Protein AF-A0A843J7E0-F1 (afdb_monomer)

Secondary structure (DSSP, 8-state):
-GGGGHHHHHHHHHHTT--TT-EEEEEESTTSTT-EEEEEETTTHHHHHHHTT--SSEEEEESGGGGG---

Sequence (71 aa):
MGVKNLAKIADALIGNGMKPEKPVAIIENGLRPNQRVTVGTLKTIAAIAAERKVKPPSIIVIGEVVSLYRE

Structure (mmCIF, N/CA/C/O backbone):
data_AF-A0A843J7E0-F1
#
_entry.id   AF-A0A843J7E0-F1
#
loop_
_atom_site.group_PDB
_atom_site.id
_atom_site.type_symbol
_atom_site.label_atom_id
_atom_site.label_alt_id
_atom_site.label_comp_id
_atom_site.label_asym_id
_atom_site.label_entity_id
_atom_site.label_seq_id
_atom_site.pdbx_PDB_ins_code
_atom_site.Cartn_x
_atom_site.Cartn_y
_atom_site.Cartn_z
_atom_site.occupancy
_atom_site.B_iso_or_equiv
_atom_site.auth_seq_id
_atom_site.auth_comp_id
_atom_site.auth_asym_id
_atom_site.auth_atom_id
_atom_site.pdbx_PDB_model_num
ATOM 1 N N . MET A 1 1 ? 14.051 -0.412 5.643 1.00 65.31 1 MET A N 1
ATOM 2 C CA . MET A 1 1 ? 13.759 0.662 4.668 1.00 65.31 1 MET A CA 1
ATOM 3 C C . MET A 1 1 ? 12.417 0.394 4.004 1.00 65.31 1 MET A C 1
ATOM 5 O O . MET A 1 1 ? 12.174 -0.756 3.647 1.00 65.31 1 MET A O 1
ATOM 9 N N . GLY A 1 2 ? 11.571 1.431 3.913 1.00 81.94 2 GLY A N 1
ATOM 10 C CA . GLY A 1 2 ? 10.250 1.463 3.262 1.00 81.94 2 GLY A CA 1
ATOM 11 C C . GLY A 1 2 ? 9.454 0.161 3.338 1.00 81.94 2 GLY A C 1
ATOM 1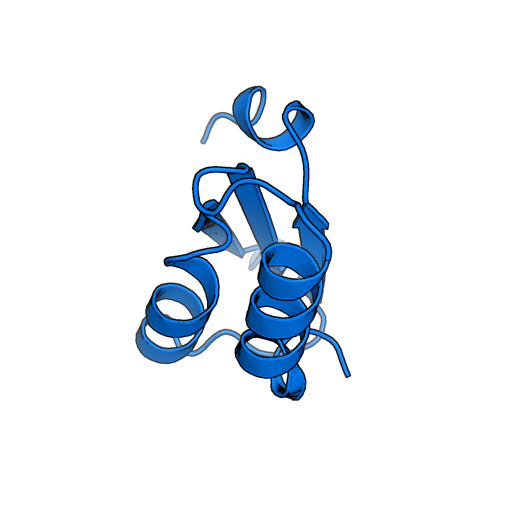2 O O . GLY A 1 2 ? 8.915 -0.183 4.384 1.00 81.94 2 GLY A O 1
ATOM 13 N N . VAL A 1 3 ? 9.460 -0.588 2.235 1.00 86.25 3 VAL A N 1
ATOM 14 C CA . VAL A 1 3 ? 8.706 -1.838 2.028 1.00 86.25 3 VAL A CA 1
ATOM 15 C C . VAL A 1 3 ? 8.964 -2.889 3.110 1.00 86.25 3 VAL A C 1
ATOM 17 O O . VAL A 1 3 ? 8.017 -3.459 3.640 1.00 86.25 3 VAL A O 1
ATOM 20 N N . LYS A 1 4 ? 10.224 -3.109 3.520 1.00 90.69 4 LYS A N 1
ATOM 21 C CA . LYS A 1 4 ? 10.558 -4.108 4.561 1.00 90.69 4 LYS A CA 1
ATOM 22 C C . LYS A 1 4 ? 9.904 -3.788 5.911 1.00 90.69 4 LYS A C 1
ATOM 24 O O . LYS A 1 4 ? 9.626 -4.692 6.689 1.00 90.69 4 LYS A O 1
ATOM 29 N N . ASN A 1 5 ? 9.692 -2.505 6.197 1.00 93.88 5 ASN A N 1
ATOM 30 C CA . ASN A 1 5 ? 9.119 -2.034 7.456 1.00 93.88 5 ASN A CA 1
ATOM 31 C C . ASN A 1 5 ? 7.669 -1.560 7.286 1.00 93.88 5 ASN A C 1
ATOM 33 O O . ASN A 1 5 ? 7.149 -0.926 8.196 1.00 93.88 5 ASN A O 1
ATOM 37 N N . LEU A 1 6 ? 7.027 -1.838 6.146 1.00 94.69 6 LEU A N 1
ATOM 38 C CA . LEU A 1 6 ? 5.744 -1.240 5.784 1.00 94.69 6 LEU A CA 1
ATOM 39 C C . LEU A 1 6 ? 4.646 -1.528 6.811 1.00 94.69 6 LEU A C 1
ATOM 41 O O . LEU A 1 6 ? 3.944 -0.602 7.193 1.00 94.69 6 LEU A O 1
ATOM 45 N N . ALA A 1 7 ? 4.559 -2.766 7.312 1.00 95.44 7 ALA A N 1
ATOM 46 C CA . ALA A 1 7 ? 3.625 -3.126 8.382 1.00 95.44 7 ALA A CA 1
ATOM 47 C C . ALA A 1 7 ? 3.865 -2.284 9.646 1.00 95.44 7 ALA A C 1
ATOM 49 O O . ALA A 1 7 ? 2.973 -1.580 10.097 1.00 95.44 7 ALA A O 1
ATOM 50 N N . LYS A 1 8 ? 5.114 -2.236 10.133 1.00 97.19 8 LYS A N 1
ATOM 51 C CA . LYS A 1 8 ? 5.487 -1.443 11.318 1.00 97.19 8 LYS A CA 1
ATOM 52 C C . LYS A 1 8 ? 5.209 0.052 11.145 1.00 97.19 8 LYS A C 1
ATOM 54 O O . LYS A 1 8 ? 4.818 0.713 12.098 1.00 97.19 8 LYS A O 1
ATOM 59 N N . ILE A 1 9 ? 5.443 0.593 9.947 1.00 96.44 9 ILE A N 1
ATOM 60 C CA . ILE A 1 9 ? 5.166 1.999 9.626 1.00 96.44 9 ILE A CA 1
ATOM 61 C C . ILE A 1 9 ? 3.656 2.249 9.637 1.00 96.44 9 ILE A C 1
ATOM 63 O O . ILE A 1 9 ? 3.217 3.220 10.245 1.00 96.44 9 ILE A O 1
ATOM 67 N N . ALA A 1 10 ? 2.869 1.379 9.001 1.00 96.6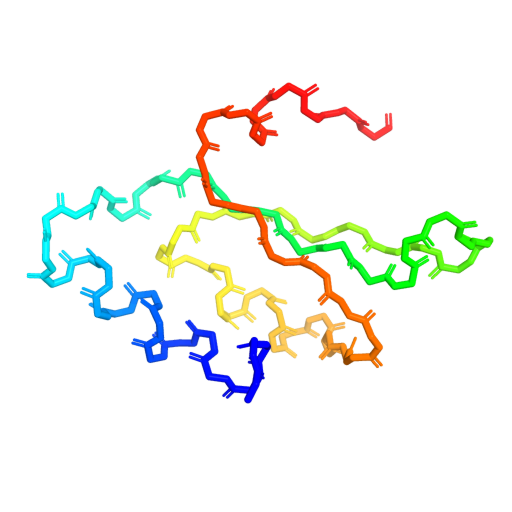2 10 ALA A N 1
ATOM 68 C CA . ALA A 1 10 ? 1.415 1.493 8.979 1.00 96.62 10 ALA A CA 1
ATOM 69 C C . ALA A 1 10 ? 0.819 1.414 10.392 1.00 96.62 10 ALA A C 1
ATOM 71 O O . ALA A 1 10 ? 0.047 2.294 10.767 1.00 96.62 10 ALA A O 1
ATOM 72 N N . ASP A 1 11 ? 1.251 0.440 11.196 1.00 97.19 11 ASP A N 1
ATOM 73 C CA . ASP A 1 11 ? 0.815 0.276 12.586 1.00 97.19 11 ASP A CA 1
ATOM 74 C C . ASP A 1 11 ? 1.160 1.507 13.432 1.00 97.19 11 ASP A C 1
ATOM 76 O O . ASP A 1 11 ? 0.319 2.008 14.177 1.00 97.19 11 ASP A O 1
ATOM 80 N N . ALA A 1 12 ? 2.375 2.046 13.283 1.00 98.00 12 ALA A N 1
ATOM 81 C CA . ALA A 1 12 ? 2.790 3.250 13.995 1.00 98.00 12 ALA A CA 1
ATOM 82 C C . ALA A 1 12 ? 1.964 4.480 13.585 1.00 98.00 12 ALA A C 1
ATOM 84 O O . ALA A 1 12 ? 1.566 5.260 14.447 1.00 98.00 12 ALA A O 1
ATOM 85 N N . LEU A 1 13 ? 1.676 4.660 12.292 1.00 97.75 13 LEU A N 1
ATOM 86 C CA . LEU A 1 13 ? 0.861 5.780 11.810 1.00 97.75 13 LEU A CA 1
ATOM 87 C C . LEU A 1 13 ? -0.586 5.684 12.304 1.00 97.75 13 LEU A C 1
ATOM 89 O O . LEU A 1 13 ? -1.141 6.687 12.752 1.00 97.75 13 LEU A O 1
ATOM 93 N N . ILE A 1 14 ? -1.175 4.486 12.274 1.00 98.00 14 ILE A N 1
ATOM 94 C CA . ILE A 1 14 ? -2.519 4.239 12.811 1.00 98.00 14 ILE A CA 1
ATOM 95 C C . ILE A 1 14 ? -2.541 4.486 14.324 1.00 98.00 14 ILE A C 1
ATOM 97 O O . ILE A 1 14 ? -3.407 5.207 14.817 1.00 98.00 14 ILE A O 1
ATOM 101 N N . GLY A 1 15 ? -1.553 3.965 15.058 1.00 98.19 15 GLY A N 1
ATOM 102 C CA . GLY A 1 15 ? -1.424 4.157 16.505 1.00 98.19 15 GLY A CA 1
ATOM 103 C C . GLY A 1 15 ? -1.252 5.620 16.930 1.00 98.19 15 GLY A C 1
ATOM 104 O O . GLY A 1 15 ? -1.610 5.972 18.048 1.00 98.19 15 GLY A O 1
ATOM 105 N N . ASN A 1 16 ? -0.768 6.486 16.033 1.00 98.25 16 ASN A N 1
ATOM 106 C CA . ASN A 1 16 ? -0.647 7.932 16.251 1.00 98.25 16 ASN A CA 1
ATOM 107 C C . ASN A 1 16 ? -1.825 8.741 15.663 1.00 98.25 16 ASN A C 1
ATOM 109 O O . ASN A 1 16 ? -1.718 9.954 15.489 1.00 98.25 16 ASN A O 1
ATOM 113 N N . GLY A 1 17 ? -2.956 8.095 15.356 1.00 97.50 17 GLY A N 1
ATOM 114 C CA . GLY A 1 17 ? -4.210 8.771 15.003 1.00 97.50 17 GLY A CA 1
ATOM 115 C C . GLY A 1 17 ? -4.479 8.933 13.505 1.00 97.50 17 GLY A C 1
ATOM 116 O O . GLY A 1 17 ? -5.460 9.578 13.129 1.00 97.50 17 GLY A O 1
ATOM 117 N N . MET A 1 18 ? -3.659 8.349 12.624 1.00 97.75 18 MET A N 1
ATOM 118 C CA . MET A 1 18 ? -3.978 8.316 11.195 1.00 97.75 18 MET A CA 1
ATOM 119 C C . MET A 1 18 ? -5.087 7.288 10.915 1.00 97.75 18 MET A C 1
ATOM 121 O O . MET A 1 18 ? -5.053 6.166 11.414 1.00 97.75 18 MET A O 1
ATOM 125 N N . LYS A 1 19 ? -6.084 7.658 10.100 1.00 98.19 19 LYS A N 1
ATOM 126 C CA . LYS A 1 19 ? -7.213 6.769 9.773 1.00 98.19 19 LYS A CA 1
ATOM 127 C C . LYS A 1 19 ? -6.722 5.500 9.050 1.00 98.19 19 LYS A C 1
ATOM 129 O O . LYS A 1 19 ? -5.993 5.644 8.068 1.00 98.19 19 LYS A O 1
ATOM 134 N N . PRO A 1 20 ? -7.137 4.282 9.445 1.00 98.12 20 PRO A N 1
A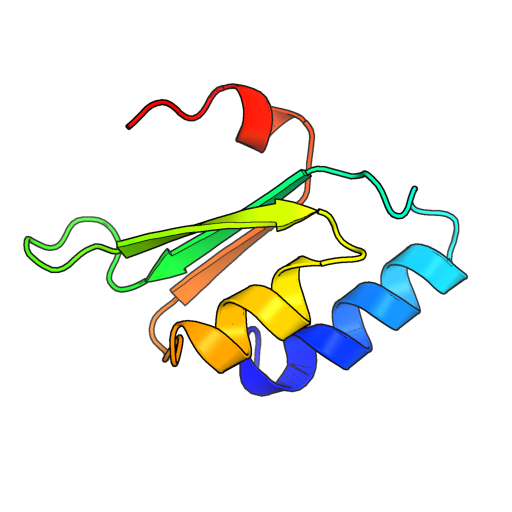TOM 135 C CA . PRO A 1 20 ? -6.748 3.042 8.761 1.00 98.12 20 PRO A CA 1
ATOM 136 C C . PRO A 1 20 ? -7.114 3.005 7.268 1.00 98.12 20 PRO A C 1
ATOM 138 O O . PRO A 1 20 ? -6.471 2.311 6.479 1.00 98.12 20 PRO A O 1
ATOM 141 N N . GLU A 1 21 ? -8.127 3.772 6.872 1.00 98.19 21 GLU A N 1
ATOM 142 C CA . GLU A 1 21 ? -8.624 3.896 5.502 1.00 98.19 21 GLU A CA 1
ATOM 143 C C . GLU A 1 21 ? -7.808 4.885 4.660 1.00 98.19 21 GLU A C 1
ATOM 145 O O . GLU A 1 21 ? -8.063 5.009 3.464 1.00 98.19 21 GLU A O 1
ATOM 150 N N . LYS A 1 22 ? -6.823 5.582 5.250 1.00 98.12 22 LYS A N 1
ATOM 151 C CA . LYS A 1 22 ? -5.994 6.560 4.536 1.00 98.12 22 LYS A CA 1
ATOM 152 C C . LYS A 1 22 ? -5.367 5.898 3.298 1.00 98.12 22 LYS A C 1
ATOM 154 O O . LYS A 1 22 ? -4.706 4.865 3.461 1.00 98.12 22 LYS A O 1
ATOM 159 N N . PRO A 1 23 ? -5.550 6.458 2.090 1.00 98.31 23 PRO A N 1
ATOM 160 C CA . PRO A 1 23 ? -5.022 5.861 0.869 1.00 98.31 23 PRO A CA 1
ATOM 161 C C . PRO A 1 23 ? -3.491 5.798 0.850 1.00 98.31 23 PRO A C 1
ATOM 163 O O . PRO A 1 23 ? -2.810 6.724 1.306 1.00 98.31 23 PRO A O 1
ATOM 166 N N . VAL A 1 24 ? -2.955 4.707 0.301 1.00 98.31 24 VAL A N 1
ATOM 167 C CA . VAL A 1 24 ? -1.515 4.461 0.158 1.00 98.31 24 VAL A CA 1
ATOM 168 C C . VAL A 1 24 ? -1.212 3.894 -1.223 1.00 98.31 24 VAL A C 1
ATOM 170 O O . VAL A 1 24 ? -1.900 2.989 -1.691 1.00 98.31 24 VAL A O 1
ATOM 173 N N . ALA A 1 25 ? -0.145 4.385 -1.848 1.00 98.06 25 ALA A N 1
ATOM 174 C CA . ALA A 1 25 ? 0.429 3.812 -3.058 1.00 98.06 25 ALA A CA 1
ATOM 175 C C . ALA A 1 25 ? 1.892 3.422 -2.837 1.00 98.06 25 ALA 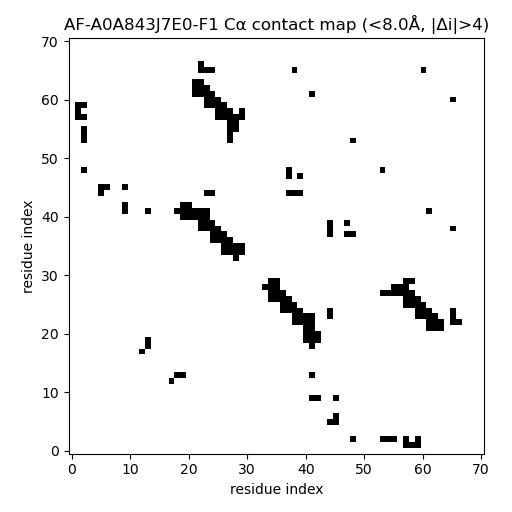A C 1
ATOM 177 O O . ALA A 1 25 ? 2.645 4.131 -2.168 1.00 98.06 25 ALA A O 1
ATOM 178 N N . ILE A 1 26 ? 2.304 2.314 -3.446 1.00 97.62 26 ILE A N 1
ATOM 179 C CA . ILE A 1 26 ? 3.702 1.923 -3.604 1.00 97.62 26 ILE A CA 1
ATOM 180 C C . ILE A 1 26 ? 4.023 1.929 -5.090 1.00 97.62 26 ILE A C 1
ATOM 182 O O . ILE A 1 26 ? 3.375 1.226 -5.861 1.00 97.62 26 ILE A O 1
ATOM 186 N N . ILE A 1 27 ? 5.028 2.703 -5.480 1.00 97.00 27 ILE A N 1
ATOM 187 C CA . ILE A 1 27 ? 5.492 2.827 -6.861 1.00 97.00 27 ILE A CA 1
ATOM 188 C C . ILE A 1 27 ? 6.854 2.142 -6.950 1.00 97.00 27 ILE A C 1
ATOM 190 O O . ILE A 1 27 ? 7.847 2.665 -6.444 1.00 97.00 27 ILE A O 1
ATOM 194 N N . GLU A 1 28 ? 6.897 0.958 -7.554 1.00 96.88 28 GLU A N 1
ATOM 195 C CA . GLU A 1 28 ? 8.115 0.193 -7.839 1.00 96.88 28 GLU A CA 1
ATOM 196 C C . GLU A 1 28 ? 8.702 0.627 -9.180 1.00 96.88 28 GLU A C 1
ATOM 198 O O . GLU A 1 28 ? 7.951 0.813 -10.134 1.00 96.88 28 GLU A O 1
ATOM 203 N N . ASN A 1 29 ? 10.033 0.735 -9.280 1.00 96.06 29 A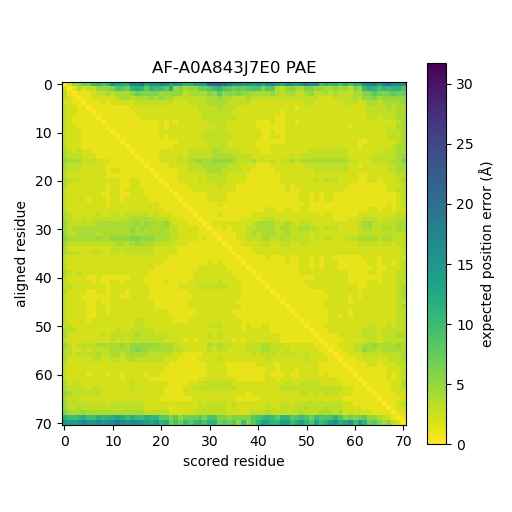SN A N 1
ATOM 204 C CA . ASN A 1 29 ? 10.722 1.080 -10.534 1.00 96.06 29 ASN A CA 1
ATOM 205 C C . ASN A 1 29 ? 10.133 2.323 -11.237 1.00 96.06 29 ASN A C 1
ATOM 207 O O . ASN A 1 29 ? 9.885 2.301 -12.441 1.00 96.06 29 ASN A O 1
ATOM 211 N N . GLY A 1 30 ? 9.901 3.402 -10.483 1.00 94.75 30 GLY A N 1
ATOM 212 C CA . GLY A 1 30 ? 9.312 4.637 -11.010 1.00 94.75 30 GLY A CA 1
ATOM 213 C C . GLY A 1 30 ? 9.999 5.153 -12.285 1.00 94.75 30 GLY A C 1
ATOM 214 O O . GLY A 1 30 ? 11.229 5.140 -12.364 1.00 94.75 30 GLY A O 1
ATOM 215 N N . LEU A 1 31 ? 9.203 5.609 -13.261 1.00 94.38 31 LEU A N 1
ATOM 216 C CA . LEU A 1 31 ? 9.630 6.108 -14.581 1.00 94.38 31 LEU A CA 1
ATOM 217 C C . LEU A 1 31 ? 10.362 5.071 -15.464 1.00 94.38 31 LEU A C 1
ATOM 219 O O . LEU A 1 3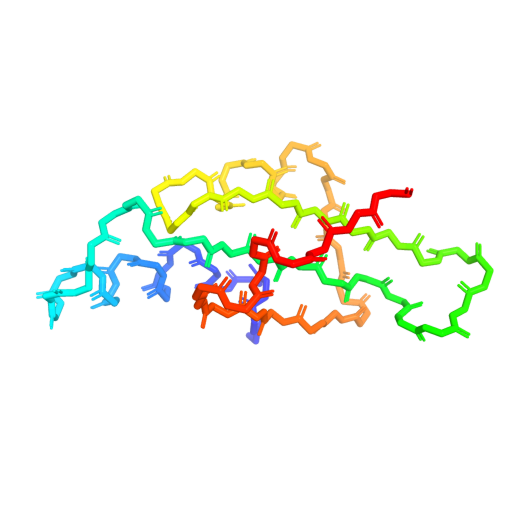1 ? 11.068 5.435 -16.403 1.00 94.38 31 LEU A O 1
ATOM 223 N N . ARG A 1 32 ? 10.226 3.770 -15.180 1.00 95.94 32 ARG A N 1
ATOM 224 C CA . ARG A 1 32 ? 10.814 2.693 -15.995 1.00 95.94 32 ARG A CA 1
ATOM 225 C C . ARG A 1 32 ? 9.725 1.874 -16.695 1.00 95.94 32 ARG A C 1
ATOM 227 O O . ARG A 1 32 ? 8.614 1.796 -16.177 1.00 95.94 32 ARG A O 1
ATOM 234 N N . PRO A 1 33 ? 10.033 1.190 -17.816 1.00 96.00 33 PRO A N 1
ATOM 235 C CA . PRO A 1 33 ? 9.060 0.343 -18.517 1.00 96.00 33 PRO A CA 1
ATOM 236 C C . PRO A 1 33 ? 8.439 -0.761 -17.649 1.00 96.00 33 PRO A C 1
ATOM 238 O O . PRO A 1 33 ? 7.333 -1.210 -17.915 1.00 96.00 33 PRO A O 1
ATOM 241 N N . ASN A 1 34 ? 9.144 -1.196 -16.601 1.00 95.25 34 ASN A N 1
ATOM 242 C CA . ASN A 1 34 ? 8.679 -2.193 -15.639 1.00 95.25 34 ASN A CA 1
ATOM 243 C C . ASN A 1 34 ? 8.150 -1.573 -14.331 1.00 95.25 34 ASN A C 1
ATOM 245 O O . ASN A 1 34 ? 8.207 -2.222 -13.280 1.00 95.25 34 ASN A O 1
ATOM 249 N N . GLN A 1 35 ? 7.686 -0.318 -14.374 1.00 96.75 35 GLN A N 1
ATOM 250 C CA . GLN A 1 35 ? 7.023 0.326 -13.245 1.00 96.75 35 GLN A CA 1
ATOM 251 C C . GLN A 1 35 ? 5.793 -0.485 -12.831 1.00 96.75 35 GLN A C 1
ATOM 253 O O . GLN A 1 35 ? 4.998 -0.910 -13.666 1.00 96.75 35 GLN A O 1
ATOM 258 N N . ARG A 1 36 ? 5.613 -0.665 -11.523 1.00 96.38 36 ARG A N 1
ATOM 259 C CA . ARG A 1 36 ? 4.393 -1.248 -10.955 1.00 96.38 36 ARG A CA 1
ATOM 260 C C . ARG A 1 36 ? 3.866 -0.327 -9.875 1.00 96.38 36 ARG A C 1
ATOM 262 O O . ARG A 1 36 ? 4.635 0.147 -9.040 1.00 96.38 36 ARG A O 1
ATOM 269 N N . VAL A 1 37 ? 2.559 -0.097 -9.878 1.00 97.12 37 VAL A N 1
ATOM 270 C CA . VAL A 1 37 ? 1.884 0.657 -8.822 1.00 97.12 37 VAL A CA 1
ATOM 271 C C . VAL A 1 37 ? 0.987 -0.300 -8.047 1.00 97.12 37 VAL A C 1
ATOM 273 O O . VAL A 1 37 ? 0.215 -1.069 -8.614 1.00 97.12 37 VAL A O 1
ATOM 276 N N . THR A 1 38 ? 1.135 -0.301 -6.729 1.00 97.12 38 THR A N 1
ATOM 277 C CA . THR A 1 38 ? 0.290 -1.061 -5.808 1.00 97.12 38 THR A CA 1
ATOM 278 C C . THR A 1 38 ? -0.452 -0.075 -4.926 1.00 97.12 38 THR A C 1
ATOM 280 O O . THR A 1 38 ? 0.182 0.665 -4.179 1.00 97.12 38 THR A O 1
ATOM 283 N N . VAL A 1 39 ? -1.779 -0.062 -5.016 1.00 97.62 39 VAL A N 1
ATOM 284 C CA . VAL A 1 39 ? -2.647 0.846 -4.256 1.00 97.62 39 VAL A CA 1
ATOM 285 C C . VAL A 1 39 ? -3.415 0.061 -3.196 1.00 97.62 39 VAL A C 1
ATOM 287 O O . VAL A 1 39 ? -3.786 -1.092 -3.406 1.00 97.62 39 VAL A O 1
ATOM 290 N N . GLY A 1 40 ? -3.641 0.690 -2.050 1.00 97.25 40 GLY A N 1
ATOM 291 C CA . GLY A 1 40 ? -4.418 0.157 -0.940 1.00 97.25 40 GLY A CA 1
ATOM 292 C C . GLY A 1 40 ? -4.693 1.241 0.098 1.00 97.25 40 GLY A C 1
ATOM 293 O O . GLY A 1 40 ? -4.616 2.435 -0.188 1.00 97.25 40 GLY A O 1
ATOM 294 N N . THR A 1 41 ? -4.983 0.827 1.325 1.00 98.25 41 THR A N 1
ATOM 295 C CA . THR A 1 41 ? -5.114 1.718 2.486 1.00 98.25 41 THR A CA 1
ATOM 296 C C . THR A 1 41 ? -4.027 1.402 3.506 1.00 98.25 41 THR A C 1
ATOM 298 O O . THR A 1 41 ? -3.383 0.357 3.405 1.00 98.25 41 THR A O 1
ATOM 301 N N . LEU A 1 42 ? -3.822 2.248 4.519 1.00 97.69 42 LEU A N 1
ATOM 302 C CA . LEU A 1 42 ? -2.872 1.944 5.600 1.00 97.69 42 LEU A CA 1
ATOM 303 C C . LEU A 1 42 ? -3.115 0.562 6.218 1.00 97.69 42 LEU A C 1
ATOM 305 O O . LEU A 1 42 ? -2.160 -0.171 6.461 1.00 97.69 42 LEU A O 1
ATOM 309 N N . LYS A 1 43 ? -4.384 0.179 6.397 1.00 98.19 43 LYS A N 1
ATOM 310 C CA . LYS A 1 43 ? -4.769 -1.127 6.944 1.00 98.19 43 LYS A CA 1
ATOM 311 C C . LYS A 1 43 ? -4.398 -2.309 6.041 1.00 98.19 43 LYS A C 1
ATOM 313 O O . LYS A 1 43 ? -4.160 -3.401 6.545 1.00 98.19 43 LYS A O 1
ATOM 318 N N . THR A 1 44 ? -4.392 -2.133 4.719 1.00 98.06 44 THR A N 1
ATOM 319 C CA . THR A 1 44 ? -4.298 -3.252 3.760 1.00 98.06 44 THR A CA 1
ATOM 320 C C . THR A 1 44 ? -2.975 -3.309 3.005 1.00 98.06 44 THR A C 1
ATOM 322 O O . THR A 1 44 ? -2.565 -4.385 2.568 1.00 98.06 44 THR A O 1
ATOM 325 N N . ILE A 1 45 ? -2.269 -2.183 2.875 1.00 97.62 45 ILE A N 1
ATOM 326 C CA . ILE A 1 45 ? -1.142 -2.045 1.949 1.00 97.62 45 ILE A CA 1
ATOM 327 C C . ILE A 1 45 ? 0.006 -3.015 2.244 1.00 97.62 45 ILE A C 1
ATOM 329 O O . ILE A 1 45 ? 0.636 -3.514 1.316 1.00 97.62 45 ILE A O 1
ATOM 333 N N . ALA A 1 46 ? 0.256 -3.342 3.515 1.00 97.12 46 ALA A N 1
ATOM 334 C CA . ALA A 1 46 ? 1.302 -4.290 3.890 1.00 97.12 46 ALA A CA 1
ATOM 335 C C . ALA A 1 46 ? 1.009 -5.716 3.391 1.00 97.12 46 ALA A C 1
ATOM 337 O O . ALA A 1 46 ? 1.908 -6.375 2.866 1.00 97.12 46 ALA A O 1
ATOM 338 N N . ALA A 1 47 ? -0.244 -6.169 3.503 1.00 97.38 47 ALA A N 1
ATOM 339 C CA . ALA A 1 47 ? -0.667 -7.481 3.017 1.00 97.38 47 ALA A CA 1
ATOM 340 C C . ALA A 1 47 ? -0.617 -7.547 1.484 1.00 97.38 47 ALA A C 1
ATOM 342 O O . ALA A 1 47 ? -0.012 -8.462 0.926 1.00 97.38 47 ALA A O 1
ATOM 343 N N . ILE A 1 48 ? -1.153 -6.523 0.810 1.00 97.56 48 ILE A N 1
ATOM 344 C CA . ILE A 1 48 ? -1.151 -6.436 -0.658 1.00 97.56 48 ILE A CA 1
ATOM 345 C C . ILE A 1 48 ? 0.290 -6.414 -1.192 1.00 97.56 48 ILE A C 1
ATOM 347 O O . ILE A 1 48 ? 0.610 -7.092 -2.168 1.00 97.56 48 ILE A O 1
ATOM 351 N N . ALA A 1 49 ? 1.191 -5.667 -0.545 1.00 96.94 49 ALA A N 1
ATOM 352 C CA . ALA A 1 49 ? 2.596 -5.604 -0.935 1.00 96.94 49 ALA A CA 1
ATOM 353 C C . ALA A 1 49 ? 3.312 -6.958 -0.794 1.00 96.94 49 ALA A C 1
ATOM 355 O O . ALA A 1 49 ? 4.129 -7.310 -1.649 1.00 96.94 49 ALA A O 1
ATOM 356 N N . ALA A 1 50 ? 3.001 -7.723 0.259 1.00 95.88 50 ALA A N 1
ATOM 357 C CA . ALA A 1 50 ? 3.548 -9.061 0.462 1.00 95.88 50 ALA A CA 1
ATOM 358 C C . ALA A 1 50 ? 3.054 -10.042 -0.612 1.00 95.88 50 ALA A C 1
ATOM 360 O O . ALA A 1 50 ? 3.865 -10.734 -1.230 1.00 95.88 50 ALA A O 1
ATOM 361 N N . GLU A 1 51 ? 1.749 -10.041 -0.893 1.00 97.31 51 GLU A N 1
ATOM 362 C CA . GLU A 1 51 ? 1.129 -10.868 -1.934 1.00 97.31 51 GLU A CA 1
ATOM 363 C C . GLU A 1 51 ? 1.711 -10.561 -3.322 1.00 97.31 51 GLU A C 1
ATOM 365 O O . GLU A 1 51 ? 2.134 -11.459 -4.053 1.00 97.31 51 GLU A O 1
ATOM 370 N N . ARG A 1 52 ? 1.840 -9.271 -3.657 1.00 96.25 52 ARG A N 1
ATOM 371 C CA . ARG A 1 52 ? 2.405 -8.797 -4.931 1.00 96.25 52 ARG A CA 1
ATOM 372 C C . ARG A 1 52 ? 3.929 -8.886 -5.012 1.00 96.25 52 ARG A C 1
ATOM 374 O O . ARG A 1 52 ? 4.494 -8.485 -6.039 1.00 96.25 52 ARG A O 1
ATOM 381 N N . LYS A 1 53 ? 4.583 -9.400 -3.961 1.00 95.88 53 LYS A N 1
ATOM 382 C CA . LYS A 1 53 ? 6.041 -9.540 -3.823 1.00 95.88 53 LYS A CA 1
ATOM 383 C C . LYS A 1 53 ? 6.776 -8.243 -4.164 1.00 95.88 53 LYS A C 1
ATOM 385 O O . LYS A 1 53 ? 7.752 -8.267 -4.914 1.00 95.88 53 LYS A O 1
ATOM 390 N N . VAL A 1 54 ? 6.279 -7.124 -3.638 1.00 95.81 54 VAL A N 1
ATOM 391 C CA . VAL A 1 54 ? 6.836 -5.788 -3.876 1.00 95.81 54 VAL A CA 1
ATOM 392 C C . VAL A 1 54 ? 8.293 -5.734 -3.422 1.00 95.81 54 VAL A C 1
ATOM 394 O O . VAL A 1 54 ? 8.627 -6.190 -2.324 1.00 95.81 54 VAL A O 1
ATOM 397 N N . LYS A 1 55 ? 9.173 -5.169 -4.254 1.00 92.31 55 LYS A N 1
ATOM 398 C CA . LYS A 1 55 ? 10.611 -5.070 -3.967 1.00 92.31 55 LYS A CA 1
ATOM 399 C C . LYS A 1 55 ? 11.152 -3.654 -4.191 1.00 92.31 55 LYS A C 1
ATOM 401 O O . LYS A 1 55 ? 10.638 -2.914 -5.024 1.00 92.31 55 LYS A O 1
ATOM 406 N N . PRO A 1 56 ? 12.228 -3.270 -3.479 1.00 92.44 56 PRO A N 1
ATOM 407 C CA . PRO A 1 56 ? 12.995 -2.077 -3.818 1.00 92.44 56 PRO A CA 1
ATOM 408 C C . PRO A 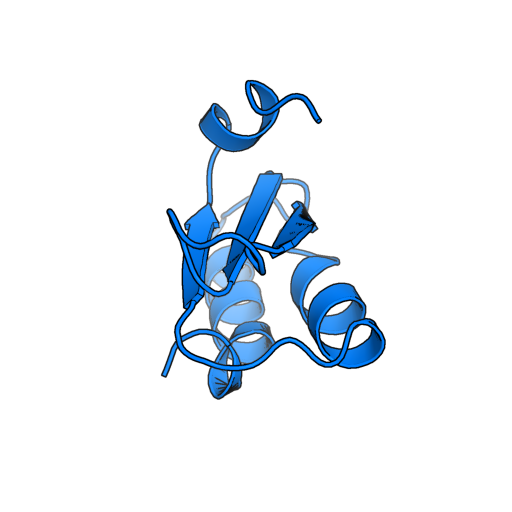1 56 ? 13.597 -2.170 -5.235 1.00 92.44 56 PRO A C 1
ATOM 410 O O . PRO A 1 56 ? 13.920 -3.277 -5.674 1.00 92.44 56 PRO A O 1
ATOM 413 N N . PRO A 1 57 ? 13.844 -1.033 -5.913 1.00 93.75 57 PRO A N 1
ATOM 414 C CA . PRO A 1 57 ? 13.591 0.340 -5.469 1.00 93.75 57 PRO A CA 1
ATOM 415 C C . PRO A 1 57 ? 12.112 0.738 -5.594 1.00 93.75 57 PRO A C 1
ATOM 417 O O . PRO A 1 57 ? 11.459 0.463 -6.600 1.00 93.75 57 PRO A O 1
ATOM 420 N N . SER A 1 58 ? 11.596 1.421 -4.571 1.00 95.00 58 SER A N 1
ATOM 421 C CA . SER A 1 58 ? 10.180 1.791 -4.490 1.00 95.00 58 SER A CA 1
ATOM 422 C C . SER A 1 58 ? 9.951 3.057 -3.663 1.00 95.00 58 SER A C 1
ATOM 424 O O . SER A 1 58 ? 10.624 3.243 -2.646 1.00 95.00 58 SER A O 1
ATOM 426 N N . ILE A 1 59 ? 8.946 3.852 -4.027 1.00 96.38 59 ILE A N 1
ATOM 427 C CA . ILE A 1 59 ? 8.463 5.014 -3.263 1.00 96.38 59 ILE A CA 1
ATOM 428 C C . ILE A 1 59 ? 7.102 4.678 -2.652 1.00 96.38 59 ILE A C 1
ATOM 430 O O . ILE A 1 59 ? 6.268 4.070 -3.316 1.00 96.38 59 ILE A O 1
ATOM 434 N N . ILE A 1 60 ? 6.880 5.068 -1.396 1.00 97.25 60 ILE A N 1
ATOM 435 C CA . ILE A 1 60 ? 5.592 4.919 -0.709 1.00 97.25 60 ILE A CA 1
ATOM 436 C C . ILE A 1 60 ? 4.979 6.311 -0.553 1.00 97.25 60 ILE A C 1
ATOM 438 O O . ILE A 1 60 ? 5.616 7.200 0.010 1.00 97.25 60 ILE A O 1
ATOM 442 N N . VAL A 1 61 ? 3.751 6.487 -1.032 1.00 97.62 61 VAL A N 1
ATOM 443 C CA . VAL A 1 61 ? 2.969 7.723 -0.914 1.00 97.62 61 VAL A CA 1
ATOM 444 C C . VAL A 1 61 ? 1.761 7.438 -0.031 1.00 97.62 61 VAL A C 1
ATOM 446 O O . VAL A 1 61 ? 1.014 6.506 -0.306 1.00 97.62 61 VAL A O 1
ATOM 449 N N . ILE A 1 62 ? 1.568 8.227 1.025 1.00 97.50 62 ILE A N 1
ATOM 450 C CA . ILE A 1 62 ? 0.458 8.088 1.977 1.00 97.50 62 ILE A CA 1
ATOM 451 C C . ILE A 1 62 ? -0.319 9.401 1.968 1.00 97.50 62 ILE A C 1
ATOM 453 O O . ILE A 1 62 ? 0.246 10.448 2.279 1.00 97.50 62 ILE A O 1
ATOM 457 N N . GLY A 1 63 ? -1.603 9.367 1.616 1.00 97.50 63 GLY A N 1
ATOM 458 C CA . GLY A 1 63 ? -2.420 10.576 1.561 1.00 97.50 63 GLY A CA 1
ATOM 459 C C . GLY A 1 63 ? -3.540 10.542 0.533 1.00 97.50 63 GLY A C 1
ATOM 460 O O . GLY A 1 63 ? -3.544 9.711 -0.367 1.00 97.50 63 GLY A O 1
ATOM 461 N N . GLU A 1 64 ? -4.451 11.515 0.630 1.00 97.62 64 GLU A N 1
ATOM 462 C CA . GLU A 1 64 ? -5.570 11.658 -0.320 1.00 97.62 64 GLU A CA 1
ATOM 463 C C . GLU A 1 64 ? -5.089 11.858 -1.760 1.00 97.62 64 GLU A C 1
ATOM 465 O O . GLU A 1 64 ? -5.783 11.484 -2.689 1.00 97.62 64 GLU A O 1
ATOM 470 N N . VAL A 1 65 ? -3.871 12.372 -1.973 1.00 97.81 65 VAL A N 1
ATOM 471 C CA . VA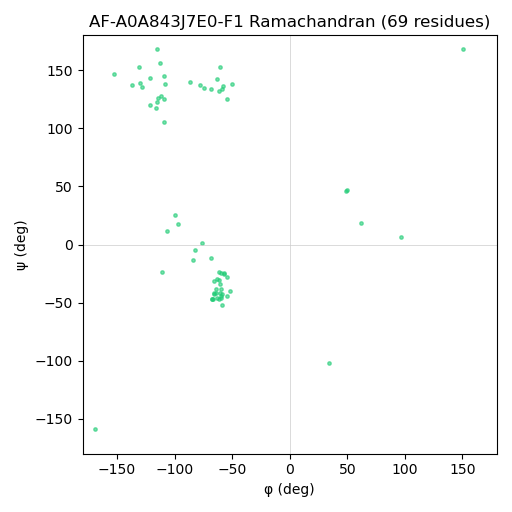L A 1 65 ? -3.281 12.509 -3.316 1.00 97.81 65 VAL A CA 1
ATOM 472 C C . VAL A 1 65 ? -3.259 11.186 -4.095 1.00 97.81 65 VAL A C 1
ATOM 474 O O . VAL A 1 65 ? -3.348 11.193 -5.319 1.00 97.81 65 VAL A O 1
ATOM 477 N N . VAL A 1 66 ? -3.205 10.043 -3.402 1.00 97.88 66 VAL A N 1
ATOM 478 C CA . VAL A 1 66 ? -3.268 8.719 -4.032 1.00 97.88 66 VAL A CA 1
ATOM 479 C C . VAL A 1 66 ? -4.608 8.491 -4.740 1.00 97.88 66 VAL A C 1
ATOM 481 O O . VAL A 1 66 ? -4.629 7.808 -5.756 1.00 97.88 66 VAL A O 1
ATOM 484 N N . SER A 1 67 ? -5.714 9.095 -4.287 1.00 95.75 67 SER A N 1
ATOM 485 C CA . SER A 1 67 ? -7.022 8.952 -4.944 1.00 95.75 67 SER A CA 1
ATOM 486 C C . SER A 1 67 ? -7.094 9.632 -6.316 1.00 95.75 67 SER A C 1
ATOM 488 O O . SER A 1 67 ? -8.063 9.435 -7.045 1.00 95.75 67 SER A O 1
ATOM 490 N N . LEU A 1 68 ? -6.099 10.455 -6.666 1.00 96.88 68 LEU A N 1
ATOM 491 C CA . LEU A 1 68 ? -5.980 11.071 -7.989 1.00 96.88 68 LEU A CA 1
ATOM 492 C C . LEU A 1 68 ? -5.302 10.145 -9.007 1.00 96.88 68 LEU A C 1
ATOM 494 O O . LEU A 1 68 ? -5.345 10.430 -10.203 1.00 96.88 68 LEU A O 1
ATOM 498 N N . TYR A 1 69 ? -4.676 9.054 -8.555 1.00 95.19 69 TYR A N 1
ATOM 499 C CA . TYR A 1 69 ? -4.050 8.079 -9.438 1.00 95.19 69 TYR A CA 1
ATOM 500 C C . TYR A 1 69 ? -5.108 7.310 -10.239 1.00 95.19 69 TYR A C 1
ATOM 502 O O . TYR A 1 69 ? -6.107 6.841 -9.692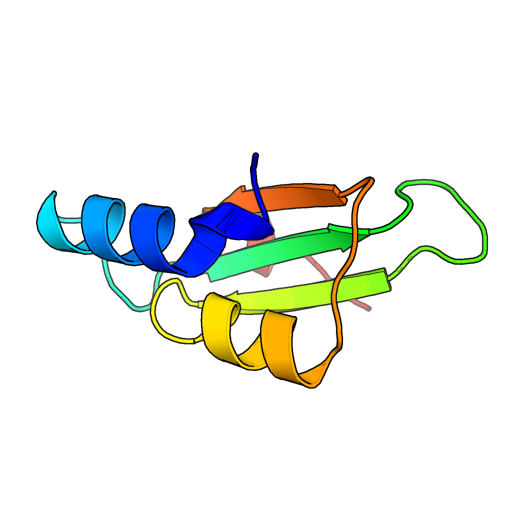 1.00 95.19 69 TYR A O 1
ATOM 510 N N . ARG A 1 70 ? -4.866 7.179 -11.545 1.00 85.69 70 ARG A N 1
ATOM 511 C CA . ARG A 1 70 ? -5.653 6.384 -12.492 1.00 85.69 70 ARG A CA 1
ATOM 512 C C . ARG A 1 70 ? -4.682 5.496 -13.269 1.00 85.69 70 ARG A C 1
ATOM 514 O O . ARG A 1 70 ? -3.582 5.958 -13.577 1.00 85.69 70 ARG A O 1
ATOM 521 N N . GLU A 1 71 ? -5.072 4.245 -13.507 1.00 74.56 71 GLU A N 1
ATOM 522 C CA . GLU A 1 71 ? -4.306 3.302 -14.341 1.00 74.56 71 GLU A CA 1
ATOM 523 C C . GLU A 1 71 ? -4.291 3.716 -15.816 1.00 74.56 71 GLU A C 1
ATOM 525 O O . GLU A 1 71 ? -5.302 4.295 -16.283 1.00 74.56 71 GLU A O 1
#

Foldseek 3Di:
DPLVCLLVVLVVCVVVPDDQQFKKWKWAPPPDPPIDIDIGGSVCRNVSCVVVVPDPPIDMDTHPVNVVDDD

Solvent-accessible surface area (backbone atoms only — not comparable to full-atom values): 4178 Å² total; per-residue (Å²): 109,70,79,85,39,34,54,63,51,34,53,52,42,39,76,73,71,44,61,51,74,41,32,26,33,36,35,25,42,74,98,42,99,78,46,46,78,50,77,39,21,47,72,44,37,46,60,54,37,58,76,69,63,67,57,84,64,62,49,80,47,78,36,73,71,49,76,72,66,76,138

Mean predicted aligned error: 2.51 Å

Nearest PDB structures (foldseek):
  2ybq-assembly1_A-2  TM=9.562E-01  e=1.842E-06  Pseudomonas aeruginosa PAO1
  1s4d-assembly4_H  TM=9.830E-01  e=1.103E-05  Pseudomonas denitrificans (nom. rej.)
  1s4d-assembly5_J  TM=9.881E-01  e=1.337E-05  Pseudomonas denitrificans (nom. rej.)
  1s4d-assembly6_L  TM=9.799E-01  e=1.254E-05  Pseudomonas denitrificans (nom. rej.)
  1s4d-assembly6_M  TM=9.782E-01  e=1.519E-05  Pseudomonas denitrificans (nom. rej.)

Radius of gyration: 11.57 Å; Cα contacts (8 Å, |Δi|>4): 102; chains: 1; bounding box: 22×23×35 Å

pLDDT: mean 95.43, std 5.27, range [65.31, 98.31]